Protein AF-A0A928U639-F1 (afdb_monomer_lite)

pLDDT: mean 80.39, std 16.89, range [44.31, 97.56]

Secondary structure (DSSP, 8-state):
-EEEEEETTTEEEEEEE-SSSS--EEEE--HHHHHHHHHHHHT--EEEETTEEEEES-HHHHHHHHHHHHTS-HHHHHHHHHHHS-TT----TTS----------

Foldseek 3Di:
DKDWDQDLQQGTWIWDWDPDWLTEIETETELQRNLVSVCVVVVWDFDDDDSDTPDTNDPPVSVVSSVVVVVDPCVVVVVVVVPVRDVPPPDDPVRYDHDYDYDYD

Structure (mmCIF, N/CA/C/O backbone):
data_AF-A0A928U639-F1
#
_entry.id   AF-A0A928U639-F1
#
loop_
_atom_site.group_PDB
_atom_site.id
_atom_site.type_symbol
_atom_site.label_atom_id
_atom_site.label_alt_id
_atom_site.label_comp_id
_atom_site.label_asym_id
_atom_site.label_entity_id
_atom_site.label_seq_id
_atom_site.pdbx_PDB_ins_code
_atom_site.Cartn_x
_atom_site.Cartn_y
_atom_site.Cartn_z
_atom_site.occupancy
_atom_site.B_iso_or_equiv
_atom_site.auth_seq_id
_atom_site.auth_comp_id
_atom_site.auth_asym_id
_atom_site.auth_atom_id
_atom_site.pdbx_PDB_model_num
ATOM 1 N N . MET A 1 1 ? 2.318 -3.869 -21.210 1.00 82.44 1 MET A N 1
ATOM 2 C CA . MET A 1 1 ? 1.845 -5.079 -20.507 1.00 82.44 1 MET A CA 1
ATOM 3 C C . MET A 1 1 ? 1.467 -4.721 -19.078 1.00 82.44 1 MET A C 1
ATOM 5 O O . MET A 1 1 ? 2.163 -3.899 -18.493 1.00 82.44 1 MET A O 1
ATOM 9 N N . TYR A 1 2 ? 0.393 -5.307 -18.541 1.00 85.00 2 TYR A N 1
ATOM 10 C CA . TYR A 1 2 ? -0.013 -5.167 -17.138 1.00 85.00 2 TYR A CA 1
ATOM 11 C C . TYR A 1 2 ? 0.170 -6.500 -16.414 1.00 85.00 2 TYR A C 1
ATOM 13 O O . TYR A 1 2 ? -0.214 -7.541 -16.943 1.00 85.00 2 TYR A O 1
ATOM 21 N N . HIS A 1 3 ? 0.737 -6.462 -15.215 1.00 84.19 3 HIS A N 1
ATOM 22 C CA . HIS A 1 3 ? 0.853 -7.613 -14.331 1.00 84.19 3 HIS A CA 1
ATOM 23 C C . HIS A 1 3 ? 0.264 -7.260 -12.968 1.00 84.19 3 HIS A C 1
ATOM 25 O O . HIS A 1 3 ? 0.723 -6.321 -12.324 1.00 84.19 3 HIS A O 1
ATOM 31 N N . TYR A 1 4 ? -0.774 -7.978 -12.551 1.00 87.62 4 TYR A N 1
ATOM 32 C CA . TYR A 1 4 ? -1.458 -7.749 -11.280 1.00 87.62 4 TYR A CA 1
ATOM 33 C C . TYR A 1 4 ? -0.894 -8.664 -10.201 1.00 87.62 4 TYR A C 1
ATOM 35 O O . TYR A 1 4 ? -0.568 -9.818 -10.474 1.00 87.62 4 TYR A O 1
ATOM 43 N N . PHE A 1 5 ? -0.823 -8.159 -8.974 1.00 85.75 5 PHE A N 1
ATOM 44 C CA . PHE A 1 5 ? -0.366 -8.917 -7.816 1.00 85.75 5 PHE A CA 1
ATOM 45 C C . PHE A 1 5 ? -1.189 -8.561 -6.572 1.00 85.75 5 PHE A C 1
ATOM 47 O O . PHE A 1 5 ? -1.842 -7.518 -6.509 1.00 85.75 5 PHE A O 1
ATOM 54 N N . ASN A 1 6 ? -1.151 -9.439 -5.569 1.00 89.25 6 ASN A N 1
ATOM 55 C CA . ASN A 1 6 ? -1.715 -9.186 -4.246 1.00 89.25 6 ASN A CA 1
ATOM 56 C C . ASN A 1 6 ? -0.627 -9.423 -3.201 1.00 89.25 6 ASN A C 1
ATOM 58 O O . ASN A 1 6 ? -0.300 -10.564 -2.882 1.00 89.25 6 ASN A O 1
ATOM 62 N N . ASP A 1 7 ? -0.039 -8.334 -2.723 1.00 87.00 7 ASP A N 1
ATOM 63 C CA . ASP A 1 7 ? 1.080 -8.365 -1.795 1.00 87.00 7 ASP A CA 1
ATOM 64 C C . ASP A 1 7 ? 0.585 -8.493 -0.337 1.00 87.00 7 ASP A C 1
ATOM 66 O O . ASP A 1 7 ? -0.412 -7.863 0.040 1.00 87.00 7 ASP A O 1
ATOM 70 N N . PRO A 1 8 ? 1.251 -9.288 0.522 1.00 88.19 8 PRO A N 1
ATOM 71 C CA . PRO A 1 8 ? 0.847 -9.445 1.922 1.00 88.19 8 PRO A CA 1
ATOM 72 C C . PRO A 1 8 ? 0.971 -8.154 2.752 1.00 88.19 8 PRO A C 1
ATOM 74 O O . PRO A 1 8 ? 0.339 -8.034 3.803 1.00 88.19 8 PRO A O 1
ATOM 77 N N . VAL A 1 9 ? 1.777 -7.185 2.312 1.00 89.50 9 VAL A N 1
ATOM 78 C CA . VAL A 1 9 ? 1.967 -5.886 2.966 1.00 89.50 9 VAL A CA 1
ATOM 79 C C . VAL A 1 9 ? 1.106 -4.809 2.318 1.00 89.50 9 VAL A C 1
ATOM 81 O O . VAL A 1 9 ? 0.391 -4.124 3.045 1.00 89.50 9 VAL A O 1
ATOM 84 N N . PHE A 1 10 ? 1.154 -4.660 0.993 1.00 87.06 10 PHE A N 1
ATOM 85 C CA . PHE A 1 10 ? 0.495 -3.552 0.278 1.00 87.06 10 PHE A CA 1
ATOM 86 C C . PHE A 1 10 ? -0.916 -3.878 -0.219 1.00 87.06 10 PHE A C 1
ATOM 88 O O . PHE A 1 10 ? -1.676 -2.977 -0.565 1.00 87.06 10 PHE A O 1
ATOM 95 N N . GLY A 1 11 ? -1.283 -5.159 -0.255 1.00 89.81 11 GLY A N 1
ATOM 96 C CA . GLY A 1 11 ? -2.527 -5.613 -0.860 1.00 89.81 11 GLY A CA 1
ATOM 97 C C . GLY A 1 11 ? -2.476 -5.585 -2.388 1.00 89.81 11 GLY A C 1
ATOM 98 O O . GLY A 1 11 ? -1.432 -5.816 -3.001 1.00 89.81 11 GLY A O 1
ATOM 99 N N . PHE A 1 12 ? -3.632 -5.361 -3.010 1.00 89.56 12 PHE A N 1
ATOM 100 C CA . PHE A 1 12 ? -3.773 -5.433 -4.460 1.00 89.56 12 PHE A CA 1
ATOM 101 C C . PHE A 1 12 ? -3.080 -4.260 -5.168 1.00 89.56 12 PHE A C 1
ATOM 103 O O . PHE A 1 12 ? -3.297 -3.094 -4.832 1.00 89.56 12 PHE A O 1
ATOM 110 N N . GLY A 1 13 ? -2.283 -4.580 -6.186 1.00 88.56 13 GLY A N 1
ATOM 111 C CA . GLY A 1 13 ? -1.540 -3.622 -6.997 1.00 88.56 13 GLY A CA 1
ATOM 112 C C . GLY A 1 13 ? -1.242 -4.170 -8.389 1.00 88.56 13 GLY A C 1
ATOM 113 O O . GLY A 1 13 ? -1.616 -5.294 -8.738 1.00 88.56 13 GLY A O 1
ATOM 114 N N . HIS A 1 14 ? -0.583 -3.361 -9.217 1.00 85.75 14 HIS A N 1
ATOM 115 C CA . HIS A 1 14 ? -0.144 -3.813 -10.532 1.00 85.75 14 HIS A CA 1
ATOM 116 C C . HIS A 1 14 ? 1.145 -3.145 -10.989 1.00 85.75 14 HIS A C 1
ATOM 118 O O . HIS A 1 14 ? 1.475 -2.029 -10.599 1.00 85.75 14 HIS A O 1
ATOM 124 N N . VAL A 1 15 ? 1.856 -3.831 -11.872 1.00 85.19 15 VAL A N 1
ATOM 125 C CA . VAL A 1 15 ? 2.995 -3.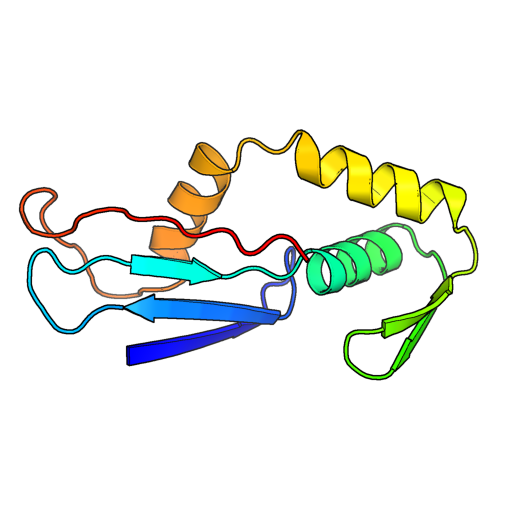305 -12.610 1.00 85.19 15 VAL A CA 1
ATOM 126 C C . VAL A 1 15 ? 2.587 -3.102 -14.060 1.00 85.19 15 VAL A C 1
ATOM 128 O O . VAL A 1 15 ? 2.003 -3.988 -14.686 1.00 85.19 15 VAL A O 1
ATOM 131 N N . ARG A 1 16 ? 2.917 -1.941 -14.619 1.00 84.19 16 ARG A N 1
ATOM 132 C CA . ARG A 1 16 ? 2.800 -1.652 -16.046 1.00 84.19 16 ARG A CA 1
ATOM 133 C C . ARG A 1 16 ? 4.192 -1.556 -16.655 1.00 84.19 16 ARG A C 1
ATOM 135 O O . ARG A 1 16 ? 4.982 -0.697 -16.284 1.00 84.19 16 ARG A O 1
ATOM 142 N N . ILE A 1 17 ? 4.456 -2.400 -17.643 1.00 82.56 17 ILE A N 1
ATOM 143 C CA . ILE A 1 17 ? 5.685 -2.375 -18.440 1.00 82.56 17 ILE A CA 1
ATOM 144 C C . ILE A 1 17 ? 5.344 -1.767 -19.797 1.00 82.56 17 ILE A C 1
ATOM 146 O O . ILE A 1 17 ? 4.399 -2.223 -20.459 1.00 82.56 17 ILE A O 1
ATOM 150 N N . GLN A 1 18 ? 6.069 -0.735 -20.217 1.00 81.12 18 GLN A N 1
ATOM 151 C CA . GLN A 1 18 ? 5.904 -0.199 -21.569 1.00 81.12 18 GLN A CA 1
ATOM 152 C C . GLN A 1 18 ? 6.518 -1.138 -22.615 1.00 81.12 18 GLN A C 1
ATOM 154 O O . GLN A 1 18 ? 7.398 -1.932 -22.305 1.00 81.12 18 GLN A O 1
ATOM 159 N N . SER A 1 19 ? 6.052 -1.059 -23.860 1.00 81.12 19 SER A N 1
ATOM 160 C CA . SER A 1 19 ? 6.479 -1.962 -24.938 1.00 81.12 19 SER A CA 1
ATOM 161 C C . SER A 1 19 ? 7.605 -1.404 -25.815 1.00 81.12 19 SER A C 1
ATOM 163 O O . SER A 1 19 ? 7.952 -2.034 -26.808 1.00 81.12 19 SER A O 1
ATOM 165 N N . TRP A 1 20 ? 8.167 -0.239 -25.478 1.00 80.12 20 TRP A N 1
ATOM 166 C CA . TRP A 1 20 ? 9.257 0.399 -26.223 1.00 80.12 20 TRP A CA 1
ATOM 167 C C . TRP A 1 20 ? 10.454 0.726 -25.323 1.00 80.12 20 TRP A C 1
ATOM 169 O O . TRP A 1 20 ? 10.301 1.032 -24.135 1.00 80.12 20 TRP A O 1
ATOM 179 N N . ALA A 1 21 ? 11.654 0.668 -25.900 1.00 77.06 21 ALA A N 1
ATOM 180 C CA . ALA A 1 21 ? 12.889 1.004 -25.203 1.00 77.06 21 ALA A CA 1
ATOM 181 C C . ALA A 1 21 ? 12.995 2.523 -24.935 1.00 77.06 21 ALA A C 1
ATOM 183 O O . ALA A 1 21 ? 12.550 3.312 -25.774 1.00 77.06 21 ALA A O 1
ATOM 184 N N . PRO A 1 22 ? 13.587 2.945 -23.798 1.00 70.75 22 PRO A N 1
ATOM 185 C CA . PRO A 1 22 ? 14.080 2.112 -22.689 1.00 70.75 22 PRO A CA 1
ATOM 186 C C . PRO A 1 22 ? 12.916 1.617 -21.818 1.00 70.75 22 PRO A C 1
ATOM 188 O O . PRO A 1 22 ? 12.174 2.446 -21.325 1.00 70.75 22 PRO A O 1
ATOM 191 N N . PHE A 1 23 ? 12.724 0.307 -21.621 1.00 73.69 23 PHE A N 1
ATOM 192 C CA . PHE A 1 23 ? 11.476 -0.290 -21.101 1.00 73.69 23 PHE A CA 1
ATOM 193 C C . PHE A 1 23 ? 11.107 0.142 -19.666 1.00 73.69 23 PHE A C 1
ATOM 195 O O . PHE A 1 23 ? 11.399 -0.558 -18.702 1.00 73.69 23 PHE A O 1
ATOM 202 N N . ASN A 1 24 ? 10.420 1.277 -19.518 1.00 76.56 24 ASN A N 1
ATOM 203 C CA . ASN A 1 24 ? 9.950 1.769 -18.230 1.00 76.56 24 ASN A CA 1
ATOM 204 C C . ASN A 1 24 ? 8.977 0.810 -17.538 1.00 76.56 24 ASN A C 1
ATOM 206 O O . ASN A 1 24 ? 8.019 0.305 -18.139 1.00 76.56 24 ASN A O 1
ATOM 210 N N . ILE A 1 25 ? 9.220 0.635 -16.241 1.00 78.50 25 ILE A N 1
ATOM 211 C CA . ILE A 1 25 ? 8.402 -0.150 -15.323 1.00 78.50 25 ILE A CA 1
ATOM 212 C C . ILE A 1 25 ? 7.728 0.812 -14.351 1.00 78.50 25 ILE A C 1
ATOM 214 O O . ILE A 1 25 ? 8.398 1.437 -13.532 1.00 78.50 25 ILE A O 1
ATOM 218 N N . PHE A 1 26 ? 6.403 0.877 -14.411 1.00 81.00 26 PHE A N 1
ATOM 219 C CA . PHE A 1 26 ? 5.577 1.648 -13.494 1.00 81.00 26 PHE A CA 1
ATOM 220 C C . PHE A 1 26 ? 4.950 0.699 -12.476 1.00 81.00 26 PHE A C 1
ATOM 222 O O . PHE A 1 26 ? 4.231 -0.223 -12.855 1.00 81.00 26 PHE A O 1
ATOM 229 N N . ILE A 1 27 ? 5.217 0.915 -11.190 1.00 83.19 27 ILE A N 1
ATOM 230 C CA . ILE A 1 27 ? 4.605 0.150 -10.099 1.00 83.19 27 ILE A CA 1
ATOM 231 C C . ILE A 1 27 ? 3.468 0.985 -9.523 1.00 83.19 27 ILE A C 1
ATOM 233 O O . ILE A 1 27 ? 3.706 2.067 -8.997 1.00 83.19 27 ILE A O 1
ATOM 237 N N . CYS A 1 28 ? 2.248 0.469 -9.601 1.00 84.25 28 CYS A N 1
ATOM 238 C CA . CYS A 1 28 ? 1.049 1.130 -9.118 1.00 84.25 28 CYS A CA 1
ATOM 239 C C . CYS A 1 28 ? 0.526 0.407 -7.873 1.00 84.25 28 CYS A C 1
ATOM 241 O O . CYS A 1 28 ? 0.034 -0.724 -7.944 1.00 84.25 28 CYS A O 1
ATOM 243 N N . LEU A 1 29 ? 0.632 1.087 -6.733 1.00 86.81 29 LEU A N 1
ATOM 244 C CA . LEU A 1 29 ? 0.083 0.671 -5.443 1.00 86.81 29 LEU A CA 1
ATOM 245 C C . LEU A 1 29 ? -1.161 1.498 -5.121 1.00 86.81 29 LEU A C 1
ATOM 247 O O . LEU A 1 29 ? -1.304 2.608 -5.624 1.00 86.81 29 LEU A O 1
ATOM 251 N N . ASN A 1 30 ? -2.041 0.970 -4.274 1.00 88.06 30 ASN A N 1
ATOM 252 C CA . ASN A 1 30 ? -3.228 1.675 -3.802 1.00 88.06 30 ASN A CA 1
ATOM 253 C C . ASN A 1 30 ? -3.158 1.828 -2.275 1.00 88.06 30 ASN A C 1
ATOM 255 O O . ASN A 1 30 ? -3.186 0.834 -1.545 1.00 88.06 30 ASN A O 1
ATOM 259 N N . GLY A 1 31 ? -3.106 3.077 -1.802 1.00 90.19 31 GLY A N 1
ATOM 260 C CA . GLY A 1 31 ? -2.992 3.413 -0.378 1.00 90.19 31 GLY A CA 1
ATOM 261 C C . GLY A 1 31 ? -4.120 2.844 0.485 1.00 90.19 31 GLY A C 1
ATOM 262 O O . GLY A 1 31 ? -3.896 2.507 1.644 1.00 90.19 31 GLY A O 1
ATOM 263 N N . ARG A 1 32 ? -5.314 2.623 -0.083 1.00 92.25 32 ARG A N 1
ATOM 264 C CA . ARG A 1 32 ? -6.460 2.032 0.627 1.00 92.25 32 ARG A CA 1
ATOM 265 C C . ARG A 1 32 ? -6.350 0.527 0.797 1.00 92.25 32 ARG A C 1
ATOM 267 O O . ARG A 1 32 ? -6.760 0.015 1.831 1.00 92.25 32 ARG A O 1
ATOM 274 N N . HIS A 1 33 ? -5.785 -0.186 -0.176 1.00 93.69 33 HIS A N 1
ATOM 275 C CA . HIS A 1 33 ? -5.450 -1.602 0.012 1.00 93.69 33 HIS A CA 1
ATOM 276 C C . HIS A 1 33 ? -4.299 -1.770 1.002 1.00 93.69 33 HIS A C 1
ATOM 278 O O . HIS A 1 33 ? -4.305 -2.709 1.795 1.00 93.69 33 HIS A O 1
ATOM 284 N N . TRP A 1 34 ? -3.359 -0.825 1.024 1.00 93.56 34 TRP A N 1
ATOM 285 C CA . TRP A 1 34 ? -2.326 -0.829 2.047 1.00 93.56 34 TRP A CA 1
ATOM 286 C C . TRP A 1 34 ? -2.902 -0.533 3.439 1.00 93.56 34 TRP A C 1
ATOM 288 O O . TRP A 1 34 ? -2.624 -1.272 4.383 1.00 93.56 34 TRP A O 1
ATOM 298 N N . LEU A 1 35 ? -3.785 0.464 3.553 1.00 95.19 35 LEU A N 1
ATOM 299 C CA . LEU A 1 35 ? -4.506 0.779 4.787 1.00 95.19 35 LEU A CA 1
ATOM 300 C C . LEU A 1 35 ? -5.301 -0.431 5.284 1.00 95.19 35 LEU A C 1
ATOM 302 O O . LEU A 1 35 ? -5.234 -0.762 6.459 1.00 95.19 35 LEU A O 1
ATOM 306 N N . GLU A 1 36 ? -5.986 -1.144 4.392 1.00 95.38 36 GLU A N 1
ATOM 307 C CA . GLU A 1 36 ? -6.720 -2.371 4.713 1.00 95.38 36 GLU A CA 1
ATOM 308 C C . GLU A 1 36 ? -5.827 -3.415 5.405 1.00 95.38 36 GLU A C 1
ATOM 310 O O . GLU A 1 36 ? -6.203 -3.979 6.433 1.00 95.38 36 GLU A O 1
ATOM 315 N N . ARG A 1 37 ? -4.605 -3.626 4.893 1.00 95.25 37 ARG A N 1
ATOM 316 C CA . ARG A 1 37 ? -3.612 -4.511 5.524 1.00 95.25 37 ARG A CA 1
ATOM 317 C C . ARG A 1 37 ? -3.120 -3.974 6.864 1.00 95.25 37 ARG A C 1
ATOM 319 O O . ARG A 1 37 ? -2.864 -4.763 7.770 1.00 95.25 37 ARG A O 1
ATOM 326 N N . GLN A 1 38 ? -2.965 -2.660 7.004 1.00 95.88 38 GLN A N 1
ATOM 327 C CA . GLN A 1 38 ? -2.548 -2.036 8.262 1.00 95.88 38 GLN A CA 1
ATOM 328 C C . GLN A 1 38 ? -3.634 -2.163 9.343 1.00 95.88 38 GLN A C 1
ATOM 330 O O . GLN A 1 38 ? -3.312 -2.553 10.463 1.00 95.88 38 GLN A O 1
ATOM 335 N N . LEU A 1 39 ? -4.905 -1.935 8.998 1.00 96.31 39 LEU A N 1
ATOM 336 C CA . LEU A 1 39 ? -6.049 -2.115 9.898 1.00 96.31 39 LEU A CA 1
ATOM 337 C C . LEU A 1 39 ? -6.171 -3.574 10.354 1.00 96.31 39 LEU A C 1
ATOM 339 O O . LEU A 1 39 ? -6.258 -3.830 11.551 1.00 96.31 39 LEU A O 1
ATOM 343 N N . GLN A 1 40 ? -6.056 -4.533 9.423 1.00 95.62 40 GLN A N 1
ATOM 344 C CA . GLN A 1 40 ? -6.027 -5.967 9.748 1.00 95.62 40 GLN A CA 1
ATOM 345 C C . GLN A 1 40 ? -4.901 -6.313 10.736 1.00 95.62 40 GLN A C 1
ATOM 347 O O . GLN A 1 40 ? -5.119 -7.067 11.679 1.00 95.62 40 GLN A O 1
ATOM 352 N N . LYS A 1 41 ? -3.698 -5.754 10.546 1.00 95.75 41 LYS A N 1
ATOM 353 C CA . LYS A 1 41 ? -2.550 -5.986 11.442 1.00 95.75 41 LYS A CA 1
ATOM 354 C C . LYS A 1 41 ? -2.736 -5.380 12.832 1.00 95.75 41 LYS A C 1
ATOM 356 O O . LYS A 1 41 ? -2.190 -5.921 13.787 1.00 95.75 41 LYS A O 1
ATOM 361 N N . GLN A 1 42 ? -3.457 -4.266 12.938 1.00 95.94 42 GLN A N 1
ATOM 362 C CA . GLN A 1 42 ? -3.766 -3.625 14.218 1.00 95.94 42 GLN A CA 1
ATOM 363 C C . GLN A 1 42 ? -5.035 -4.180 14.879 1.00 95.94 42 GLN A C 1
ATOM 365 O O . GLN A 1 42 ? -5.317 -3.821 16.016 1.00 95.94 42 GLN A O 1
ATOM 370 N N . GLY A 1 43 ? -5.774 -5.062 14.197 1.00 96.88 43 GLY A N 1
ATOM 371 C CA . GLY A 1 43 ? -7.030 -5.615 14.702 1.00 96.88 43 GLY A CA 1
ATOM 372 C C . GLY A 1 43 ? -8.157 -4.585 14.782 1.00 96.88 43 GLY A C 1
ATOM 373 O O . GLY A 1 43 ? -9.016 -4.719 15.642 1.00 96.88 43 GLY A O 1
ATOM 374 N N . ILE A 1 44 ? -8.132 -3.556 13.928 1.00 97.06 44 ILE A N 1
ATOM 375 C CA . ILE A 1 44 ? -9.170 -2.518 13.872 1.00 97.06 44 ILE A CA 1
ATOM 376 C C . ILE A 1 44 ? -10.254 -2.970 12.896 1.00 97.06 44 ILE A C 1
ATOM 378 O O . ILE A 1 44 ? -9.960 -3.207 11.717 1.00 97.06 44 ILE A O 1
ATOM 382 N N . ASP A 1 45 ? -11.502 -3.041 13.357 1.00 97.56 45 ASP A N 1
ATOM 383 C CA . ASP A 1 45 ? -12.612 -3.459 12.510 1.00 97.56 45 ASP A CA 1
ATOM 384 C C . ASP A 1 45 ? -12.975 -2.393 11.470 1.00 97.56 45 ASP A C 1
ATOM 386 O O . ASP A 1 45 ? -12.963 -1.182 11.709 1.00 97.56 45 ASP A O 1
ATOM 390 N N . TYR A 1 46 ? -13.372 -2.847 10.284 1.00 97.00 46 TYR A N 1
ATOM 391 C CA . TYR A 1 46 ? -13.846 -1.975 9.215 1.00 97.00 46 TYR A CA 1
ATOM 392 C C . TYR A 1 46 ? -14.868 -2.682 8.325 1.00 97.00 46 TYR A C 1
ATOM 394 O O . TYR A 1 46 ? -14.994 -3.904 8.309 1.00 97.00 46 TYR A O 1
ATOM 402 N N . VAL A 1 47 ? -15.605 -1.884 7.557 1.00 96.44 47 VAL A N 1
ATOM 403 C CA . VAL A 1 47 ? -16.478 -2.340 6.477 1.00 96.44 47 VAL A CA 1
ATOM 404 C C . VAL A 1 47 ? -16.046 -1.623 5.212 1.00 96.44 47 VAL A C 1
ATOM 406 O O . VAL A 1 47 ? -15.959 -0.392 5.181 1.00 96.44 47 VAL A O 1
ATOM 409 N N . LYS A 1 48 ? -15.778 -2.401 4.168 1.00 94.06 48 LYS A N 1
ATOM 410 C CA . LYS A 1 48 ? -15.317 -1.906 2.876 1.00 94.06 48 LYS A CA 1
ATOM 411 C C . LYS A 1 48 ? -16.276 -2.353 1.780 1.00 94.06 48 LYS A C 1
ATOM 413 O O . LYS A 1 48 ? -16.691 -3.508 1.767 1.00 94.06 48 LYS A O 1
ATOM 418 N N . ASP A 1 49 ? -16.577 -1.447 0.862 1.00 93.44 49 ASP A N 1
ATOM 419 C CA . ASP A 1 49 ? -17.276 -1.736 -0.388 1.00 93.44 49 ASP A CA 1
ATOM 420 C C . ASP A 1 49 ? -16.378 -1.320 -1.559 1.00 93.44 49 ASP A C 1
ATOM 422 O O . ASP A 1 49 ? -16.060 -0.141 -1.753 1.00 93.44 49 ASP A O 1
ATOM 426 N N . GLY A 1 50 ? -15.857 -2.311 -2.282 1.00 89.31 50 GLY A N 1
ATOM 427 C CA . GLY A 1 50 ? -14.833 -2.116 -3.306 1.00 89.31 50 GLY A CA 1
ATOM 428 C C . GLY A 1 50 ? -13.593 -1.384 -2.774 1.00 89.31 50 GLY A C 1
ATOM 429 O O . GLY A 1 50 ? -12.803 -1.939 -2.010 1.00 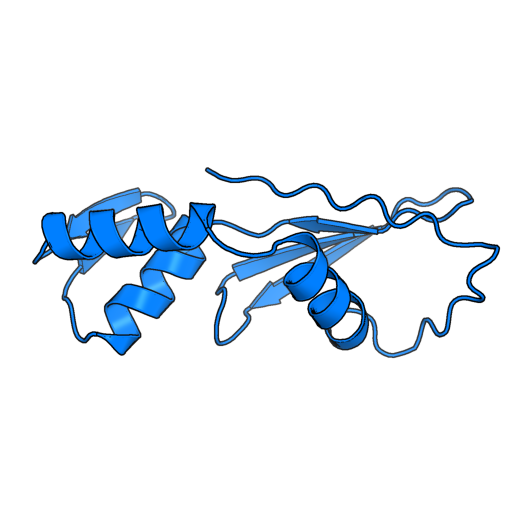89.31 50 GLY A O 1
ATOM 430 N N . ASN A 1 51 ? -13.401 -0.131 -3.205 1.00 87.19 51 ASN A N 1
ATOM 431 C CA . ASN A 1 51 ? -12.283 0.734 -2.800 1.00 87.19 51 ASN A CA 1
ATOM 432 C C . ASN A 1 51 ? -12.681 1.805 -1.760 1.00 87.19 51 ASN A C 1
ATOM 434 O O . ASN A 1 51 ? -11.906 2.727 -1.495 1.00 87.19 51 ASN A O 1
ATOM 438 N N . CYS A 1 52 ? -13.894 1.734 -1.210 1.00 91.38 52 CYS A N 1
ATOM 439 C CA . CYS A 1 52 ? -14.416 2.692 -0.241 1.00 91.38 52 CYS A CA 1
ATOM 440 C C . CYS A 1 52 ? -14.520 2.053 1.146 1.00 91.38 52 CYS A C 1
ATOM 442 O O . CYS A 1 52 ? -15.082 0.968 1.286 1.00 91.38 52 CYS A O 1
ATOM 444 N N . PHE A 1 53 ? -14.006 2.728 2.175 1.00 94.12 53 PHE A N 1
ATOM 445 C CA . PHE A 1 53 ? -14.264 2.354 3.563 1.00 94.12 53 PHE A CA 1
ATOM 446 C C . PHE A 1 53 ? -15.564 3.015 4.017 1.00 94.12 53 PHE A C 1
ATOM 448 O O . PHE A 1 53 ? -15.622 4.228 4.191 1.00 94.12 53 PHE A O 1
ATOM 455 N N . VAL A 1 54 ? -16.608 2.206 4.185 1.00 96.12 54 VAL A N 1
ATOM 456 C CA . VAL A 1 54 ? -17.942 2.659 4.605 1.00 96.12 54 VAL A CA 1
ATOM 457 C C . VAL A 1 54 ? -17.987 2.868 6.117 1.00 96.12 54 VAL A C 1
ATOM 459 O O . VAL A 1 54 ? -18.657 3.771 6.610 1.00 96.12 54 VAL A O 1
ATOM 462 N N . ARG A 1 55 ? -17.251 2.039 6.863 1.00 96.94 55 ARG A N 1
ATOM 463 C CA . ARG A 1 55 ? -17.093 2.153 8.313 1.00 96.94 55 ARG A CA 1
ATOM 464 C C . ARG A 1 55 ? -15.671 1.781 8.688 1.00 96.94 55 ARG A C 1
ATOM 466 O O . ARG A 1 55 ? -15.141 0.802 8.173 1.00 96.94 55 ARG A O 1
ATOM 473 N N . ILE A 1 56 ? -15.093 2.519 9.618 1.00 96.75 56 ILE A N 1
ATOM 474 C CA . ILE A 1 56 ? -13.862 2.151 10.313 1.00 96.75 56 ILE A CA 1
ATOM 475 C C . ILE A 1 56 ? -14.151 2.349 11.797 1.00 96.75 56 ILE A C 1
ATOM 477 O O . ILE A 1 56 ? -14.738 3.364 12.164 1.00 96.75 56 ILE A O 1
ATOM 481 N N . GLU A 1 57 ? -13.811 1.362 12.619 1.00 97.44 57 GLU A N 1
ATOM 482 C CA . GLU A 1 57 ? -14.015 1.402 14.068 1.00 97.44 57 GLU A CA 1
ATOM 483 C C . GLU A 1 57 ? -13.260 2.571 14.710 1.00 97.44 57 GLU A C 1
ATOM 485 O O . GLU A 1 57 ? -13.868 3.376 15.412 1.00 97.44 57 GLU A O 1
ATOM 490 N N . ASP A 1 58 ? -11.970 2.711 14.395 1.00 97.00 58 ASP A N 1
ATOM 491 C CA . ASP A 1 58 ? -11.133 3.826 14.836 1.00 97.00 58 ASP A CA 1
ATOM 492 C C . ASP A 1 58 ? -10.620 4.641 13.639 1.00 97.00 58 ASP A C 1
ATOM 494 O O . ASP A 1 58 ? -9.619 4.322 12.987 1.00 97.00 58 ASP A O 1
ATOM 498 N N . ILE A 1 59 ? -11.331 5.731 13.346 1.00 96.19 59 ILE A N 1
ATOM 499 C CA . ILE A 1 59 ? -10.982 6.657 12.263 1.00 96.19 59 ILE A CA 1
ATOM 500 C C . ILE A 1 59 ? -9.672 7.399 12.570 1.00 96.19 59 ILE A C 1
ATOM 502 O O . ILE A 1 59 ? -8.904 7.687 11.651 1.00 96.19 59 ILE A O 1
ATOM 506 N N . ALA A 1 60 ? -9.387 7.703 13.840 1.00 96.88 60 ALA A N 1
ATOM 507 C CA . ALA A 1 60 ? -8.183 8.438 14.213 1.00 96.88 60 ALA A CA 1
ATOM 508 C C . ALA A 1 60 ? -6.933 7.578 13.990 1.00 96.88 60 ALA A C 1
ATOM 510 O O . ALA A 1 60 ? -5.972 8.041 13.371 1.00 96.88 60 ALA A O 1
ATOM 511 N N . ALA A 1 61 ? -6.971 6.308 14.401 1.00 96.38 61 ALA A N 1
ATOM 512 C CA . ALA A 1 61 ? -5.907 5.349 14.117 1.00 96.38 61 ALA A CA 1
ATOM 513 C C . ALA A 1 61 ? -5.714 5.139 12.606 1.00 96.38 61 ALA A C 1
ATOM 515 O O . ALA A 1 61 ? -4.583 5.181 12.115 1.00 96.38 61 ALA A O 1
ATOM 516 N N . ALA A 1 62 ? -6.802 5.003 11.839 1.00 95.88 62 ALA A N 1
ATOM 517 C CA . ALA A 1 62 ? -6.726 4.893 10.381 1.00 95.88 62 ALA A CA 1
ATOM 518 C C . ALA A 1 62 ? -6.090 6.128 9.722 1.00 95.88 62 ALA A C 1
ATOM 520 O O . ALA A 1 62 ? -5.289 6.002 8.794 1.00 95.88 62 ALA A O 1
ATOM 521 N N . GLN A 1 63 ? -6.393 7.324 10.227 1.00 95.56 63 GLN A N 1
ATOM 522 C CA . GLN A 1 63 ? -5.795 8.559 9.735 1.00 95.56 63 GLN A CA 1
ATOM 523 C C . GLN A 1 63 ? -4.298 8.634 10.059 1.00 95.56 63 GLN A C 1
ATOM 525 O O . GLN A 1 63 ? -3.512 9.078 9.222 1.00 95.56 63 GLN A O 1
ATOM 530 N N . VAL A 1 64 ? -3.872 8.189 11.245 1.00 96.62 64 VAL A N 1
ATOM 531 C CA . VAL A 1 64 ? -2.444 8.077 11.586 1.00 96.62 64 VAL A CA 1
ATOM 532 C C . VAL A 1 64 ? -1.741 7.122 10.621 1.00 96.62 64 VAL A C 1
ATOM 534 O O . VAL A 1 64 ? -0.710 7.484 10.059 1.00 96.62 64 VAL A O 1
ATOM 537 N N . LEU A 1 65 ? -2.327 5.952 10.358 1.00 95.31 65 LEU A N 1
ATOM 538 C CA . LEU A 1 65 ? -1.792 4.981 9.402 1.00 95.31 65 LEU A CA 1
ATOM 539 C C . LEU A 1 65 ? -1.608 5.580 8.003 1.00 95.31 65 LEU A C 1
ATOM 541 O O . LEU A 1 65 ? -0.542 5.411 7.414 1.00 95.31 65 LEU A O 1
ATOM 545 N N . LEU A 1 66 ? -2.599 6.323 7.498 1.00 93.38 66 LEU A N 1
ATOM 546 C CA . LEU A 1 66 ? -2.500 7.029 6.216 1.00 93.38 66 LEU A CA 1
ATOM 547 C C . LEU A 1 66 ? -1.401 8.099 6.215 1.00 93.38 66 LEU A C 1
ATOM 549 O O . LEU A 1 66 ? -0.650 8.203 5.247 1.00 93.38 66 LEU A O 1
ATOM 553 N N . HIS A 1 67 ? -1.260 8.873 7.293 1.00 94.56 67 HIS A N 1
ATOM 554 C CA . HIS A 1 67 ? -0.181 9.856 7.396 1.00 94.56 67 HIS A CA 1
ATOM 555 C C . HIS A 1 67 ? 1.208 9.207 7.385 1.00 94.56 67 HIS A C 1
ATOM 557 O O . HIS A 1 67 ? 2.131 9.762 6.790 1.00 94.56 67 HIS A O 1
ATOM 563 N N . GLU A 1 68 ? 1.372 8.031 7.993 1.00 92.00 68 GLU A N 1
ATOM 564 C CA . GLU A 1 68 ? 2.639 7.294 7.942 1.00 92.00 68 GLU A CA 1
ATOM 565 C C . GLU A 1 68 ? 2.987 6.830 6.517 1.00 92.00 68 GLU A C 1
ATOM 567 O O . GLU A 1 68 ? 4.162 6.821 6.143 1.00 92.00 68 GLU A O 1
ATOM 572 N N . GLN A 1 69 ? 1.992 6.549 5.665 1.00 90.81 69 GLN A N 1
ATOM 573 C CA . GLN A 1 69 ? 2.247 6.239 4.251 1.00 90.81 69 GLN A CA 1
ATOM 574 C C . GLN A 1 69 ? 2.947 7.407 3.535 1.00 90.81 69 GLN A C 1
ATOM 576 O O . GLN A 1 69 ? 3.847 7.188 2.728 1.00 90.81 69 GLN A O 1
ATOM 581 N N . LEU A 1 70 ? 2.619 8.660 3.871 1.00 89.50 70 LEU A N 1
ATOM 582 C CA . LEU A 1 70 ? 3.248 9.845 3.268 1.00 89.50 70 LEU A CA 1
ATOM 583 C C . LEU A 1 70 ? 4.722 10.014 3.656 1.00 89.50 70 LEU A C 1
ATOM 585 O O . LEU A 1 70 ? 5.484 10.629 2.914 1.00 89.50 70 LEU A O 1
ATOM 589 N N . LYS A 1 71 ? 5.131 9.460 4.800 1.00 90.75 71 LYS A N 1
ATOM 590 C CA . LYS A 1 71 ? 6.516 9.506 5.296 1.00 90.75 71 LYS A CA 1
ATOM 591 C C . LYS A 1 71 ? 7.382 8.375 4.742 1.00 90.75 71 LYS A C 1
ATOM 593 O O . LYS A 1 71 ? 8.563 8.279 5.069 1.00 90.75 71 LYS A O 1
ATOM 598 N N . THR A 1 72 ? 6.795 7.498 3.936 1.00 88.44 72 THR A N 1
ATOM 599 C CA . THR A 1 72 ? 7.482 6.338 3.383 1.00 88.44 72 THR A CA 1
ATOM 60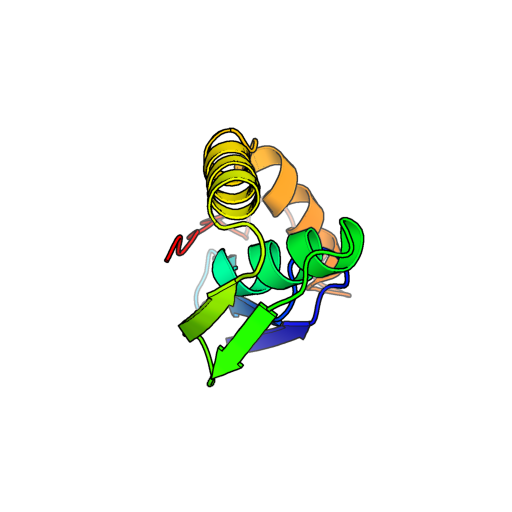0 C C . THR A 1 72 ? 8.529 6.775 2.368 1.00 88.44 72 THR A C 1
ATOM 602 O O . THR A 1 72 ? 8.252 7.563 1.465 1.00 88.44 72 THR A O 1
ATOM 605 N N . ASP A 1 73 ? 9.734 6.216 2.479 1.00 87.81 73 ASP A N 1
ATOM 606 C CA . ASP A 1 73 ? 10.742 6.321 1.426 1.00 87.81 73 ASP A CA 1
ATOM 607 C C . ASP A 1 73 ? 10.315 5.449 0.239 1.00 87.81 73 ASP A C 1
ATOM 609 O O . ASP A 1 73 ? 10.671 4.273 0.106 1.00 87.81 73 ASP A O 1
ATOM 613 N N . TRP A 1 74 ? 9.480 6.045 -0.607 1.00 82.44 74 TRP A N 1
ATOM 614 C CA . TRP A 1 74 ? 8.899 5.398 -1.771 1.00 82.44 74 TRP A CA 1
ATOM 615 C C . TRP A 1 74 ? 9.959 4.926 -2.760 1.00 82.44 74 TRP A C 1
ATOM 617 O O . TRP A 1 74 ? 9.807 3.852 -3.337 1.00 82.44 74 TRP A O 1
ATOM 627 N N . ALA A 1 75 ? 11.055 5.671 -2.923 1.00 80.25 75 ALA A N 1
ATOM 628 C CA . ALA A 1 75 ? 12.138 5.276 -3.814 1.00 80.25 75 ALA A CA 1
ATOM 629 C C . ALA A 1 75 ? 12.779 3.969 -3.336 1.00 80.25 75 ALA A C 1
ATOM 631 O O . ALA A 1 75 ? 12.904 3.016 -4.107 1.00 80.25 75 ALA A O 1
ATOM 632 N N . LYS A 1 76 ? 13.129 3.885 -2.049 1.00 82.88 76 LYS A N 1
ATOM 633 C CA . LYS A 1 76 ? 13.704 2.670 -1.462 1.00 82.88 76 LYS A CA 1
ATOM 634 C C . LYS A 1 76 ? 12.734 1.491 -1.517 1.00 82.88 76 LYS A C 1
ATOM 636 O O . LYS A 1 76 ? 13.125 0.393 -1.913 1.00 82.88 76 LYS A O 1
ATOM 641 N N . LEU A 1 77 ? 11.476 1.714 -1.148 1.00 82.56 77 LEU A N 1
ATOM 642 C CA . LEU A 1 77 ? 10.453 0.672 -1.093 1.00 82.56 77 LEU A CA 1
ATOM 643 C C . LEU A 1 77 ? 10.148 0.094 -2.482 1.00 82.56 77 LEU A C 1
ATOM 645 O O . LEU A 1 77 ? 10.142 -1.124 -2.667 1.00 82.56 77 LEU A O 1
ATOM 649 N N . LEU A 1 78 ? 9.947 0.956 -3.478 1.00 77.94 78 LEU A N 1
ATOM 650 C CA . LEU A 1 78 ? 9.566 0.543 -4.830 1.00 77.94 78 LEU A CA 1
ATOM 651 C C . LEU A 1 78 ? 10.743 -0.101 -5.576 1.00 77.94 78 LEU A C 1
ATOM 653 O O . LEU A 1 78 ? 10.541 -1.054 -6.329 1.00 77.94 78 LEU A O 1
ATOM 657 N N . ASN A 1 79 ? 11.980 0.324 -5.294 1.00 75.06 79 ASN A N 1
ATOM 658 C CA . ASN A 1 79 ? 13.176 -0.379 -5.763 1.00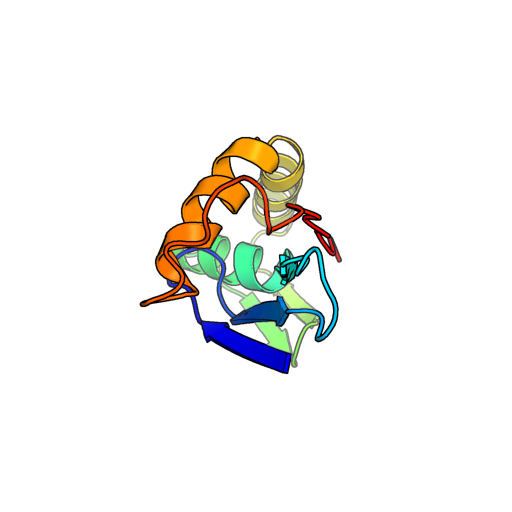 75.06 79 ASN A CA 1
ATOM 659 C C . ASN A 1 79 ? 13.281 -1.805 -5.197 1.00 75.06 79 ASN A C 1
ATOM 661 O O . ASN A 1 79 ? 13.756 -2.696 -5.898 1.00 75.06 79 ASN A O 1
ATOM 665 N N . GLY A 1 80 ? 12.806 -2.048 -3.970 1.00 74.25 80 GLY A N 1
ATOM 666 C CA . GLY A 1 80 ? 12.699 -3.399 -3.411 1.00 74.25 80 GLY A CA 1
ATOM 667 C C . GLY A 1 80 ? 11.669 -4.262 -4.148 1.00 74.25 80 GLY A C 1
ATOM 668 O O . GLY A 1 80 ? 11.950 -5.410 -4.491 1.00 74.25 80 GLY A O 1
ATOM 669 N N . LEU A 1 81 ? 10.500 -3.692 -4.463 1.00 69.75 81 LEU A N 1
ATOM 670 C CA . LEU A 1 81 ? 9.420 -4.390 -5.177 1.00 69.75 81 LEU A CA 1
ATOM 671 C C . LEU A 1 81 ? 9.751 -4.712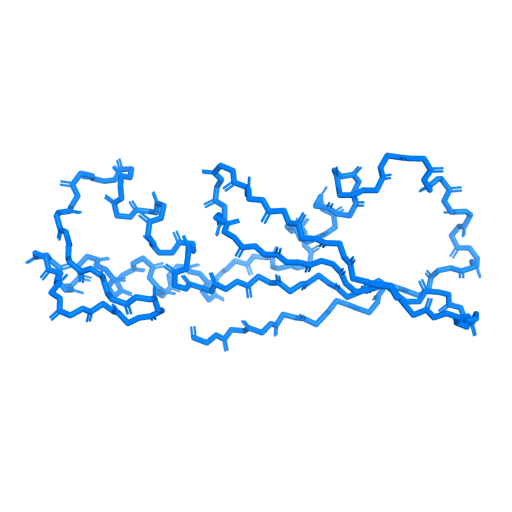 -6.641 1.00 69.75 81 LEU A C 1
ATOM 673 O O . LEU A 1 81 ? 9.255 -5.711 -7.168 1.00 69.75 81 LEU A O 1
ATOM 677 N N . ARG A 1 82 ? 10.615 -3.918 -7.291 1.00 65.75 82 ARG A N 1
ATOM 678 C CA . ARG A 1 82 ? 11.076 -4.146 -8.674 1.00 65.75 82 ARG A CA 1
ATOM 679 C C . ARG A 1 82 ? 11.585 -5.575 -8.898 1.00 65.75 82 ARG A C 1
ATOM 681 O O . ARG A 1 82 ? 11.355 -6.134 -9.966 1.00 65.75 82 ARG A O 1
ATOM 688 N N . TRP A 1 83 ? 12.252 -6.158 -7.902 1.00 57.88 83 TRP A N 1
ATOM 689 C CA . TRP A 1 83 ? 12.853 -7.490 -7.997 1.00 57.88 83 TRP A CA 1
ATOM 690 C C . TRP A 1 83 ? 11.866 -8.627 -7.729 1.00 57.88 83 TRP A C 1
ATOM 692 O O . TRP A 1 83 ? 12.017 -9.710 -8.285 1.00 57.88 83 TRP A 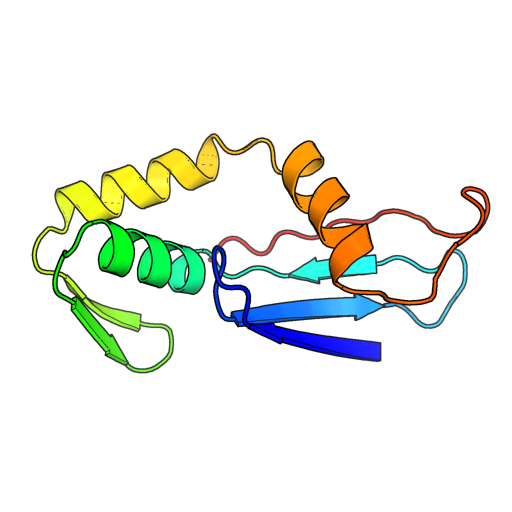O 1
ATOM 702 N N . ALA A 1 84 ? 10.841 -8.380 -6.912 1.00 61.09 84 ALA A N 1
ATOM 703 C CA . ALA A 1 84 ? 9.843 -9.386 -6.560 1.00 61.09 84 ALA A CA 1
ATOM 704 C C . ALA A 1 84 ? 8.782 -9.577 -7.658 1.00 61.09 84 ALA A C 1
ATOM 706 O O . ALA A 1 84 ? 8.305 -10.688 -7.868 1.00 61.09 84 ALA A O 1
ATOM 707 N N . ALA A 1 85 ? 8.422 -8.507 -8.377 1.00 58.03 85 ALA A N 1
ATOM 708 C CA . ALA A 1 85 ? 7.329 -8.528 -9.353 1.00 58.03 85 ALA A CA 1
ATOM 709 C C . ALA A 1 85 ? 7.724 -9.024 -10.761 1.00 58.03 85 ALA A C 1
ATOM 711 O O . ALA A 1 85 ? 6.855 -9.165 -11.620 1.00 58.03 85 ALA A O 1
ATOM 712 N N . LEU A 1 86 ? 9.015 -9.262 -11.027 1.00 60.81 86 LEU A N 1
ATOM 713 C CA . LEU A 1 86 ? 9.528 -9.655 -12.348 1.00 60.81 86 LEU A CA 1
ATOM 714 C C . LEU A 1 86 ? 10.553 -10.797 -12.237 1.00 60.81 86 LEU A C 1
ATOM 716 O O . LEU A 1 86 ? 11.754 -10.561 -12.398 1.00 60.81 86 LEU A O 1
ATOM 720 N N . PRO A 1 87 ? 10.121 -12.047 -11.991 1.00 50.28 87 PRO A N 1
ATOM 721 C CA . PRO A 1 87 ? 11.028 -13.187 -12.021 1.00 50.28 87 PRO A CA 1
ATOM 722 C C . PRO A 1 87 ? 11.531 -13.399 -13.460 1.00 50.28 87 PRO A C 1
ATOM 724 O O . PRO A 1 87 ? 10.801 -13.895 -14.314 1.00 50.28 87 PRO A O 1
ATOM 727 N N . GLY A 1 88 ? 12.769 -12.983 -13.748 1.00 49.47 88 GLY A N 1
ATOM 728 C CA . GLY A 1 88 ? 13.457 -13.266 -15.019 1.00 49.47 88 GLY A CA 1
ATOM 729 C C . GLY A 1 88 ? 13.960 -12.058 -15.814 1.00 49.47 88 GLY A C 1
ATOM 730 O O . GLY A 1 88 ? 14.728 -12.246 -16.754 1.00 49.47 88 GLY A O 1
ATOM 731 N N . ILE A 1 89 ? 13.612 -10.822 -15.439 1.00 51.38 89 ILE A N 1
ATOM 732 C CA . ILE A 1 89 ? 14.223 -9.623 -16.038 1.00 51.38 89 ILE A CA 1
ATOM 733 C C . ILE A 1 89 ? 15.435 -9.219 -15.191 1.00 51.38 89 ILE A C 1
ATOM 735 O O . ILE A 1 89 ? 15.360 -8.350 -14.325 1.00 51.38 89 ILE A O 1
ATOM 739 N N . VAL A 1 90 ? 16.586 -9.841 -15.461 1.00 45.69 90 VAL A N 1
ATOM 740 C CA . VAL A 1 90 ? 17.889 -9.226 -15.162 1.00 45.69 90 VAL A CA 1
ATOM 741 C C . VAL A 1 90 ? 18.155 -8.243 -16.299 1.00 45.69 90 VAL A C 1
ATOM 743 O O . VAL A 1 90 ? 18.861 -8.545 -17.255 1.00 45.69 90 VAL A O 1
ATOM 746 N N . ALA A 1 91 ? 17.472 -7.099 -16.277 1.00 45.84 91 ALA A N 1
ATOM 747 C CA . ALA A 1 91 ? 17.731 -6.063 -17.263 1.00 45.84 91 ALA A CA 1
ATOM 748 C C . ALA A 1 91 ? 19.053 -5.381 -16.922 1.00 45.84 91 ALA A C 1
ATOM 750 O O . ALA A 1 91 ? 19.173 -4.760 -15.863 1.00 45.84 91 ALA A O 1
ATOM 751 N N . ASP A 1 92 ? 20.011 -5.491 -17.840 1.00 45.47 92 ASP A N 1
ATOM 752 C CA . ASP A 1 92 ? 21.177 -4.620 -17.904 1.00 45.47 92 ASP A CA 1
ATOM 753 C C . ASP A 1 92 ? 20.727 -3.161 -17.695 1.00 45.47 92 ASP A C 1
ATOM 755 O O . ASP A 1 92 ? 19.776 -2.686 -18.333 1.00 45.47 92 ASP A O 1
ATOM 759 N N . SER A 1 93 ? 21.376 -2.473 -16.753 1.00 49.25 93 SER A N 1
ATOM 760 C CA . SER A 1 93 ? 21.007 -1.142 -16.252 1.00 49.25 93 SER A CA 1
ATOM 761 C C . SER A 1 93 ? 20.995 -0.064 -17.343 1.00 49.25 93 SER A C 1
ATOM 763 O O . SER A 1 93 ? 20.441 1.013 -17.133 1.00 49.25 93 SER A O 1
ATOM 765 N N . SER A 1 94 ? 21.543 -0.375 -18.520 1.00 52.19 94 SER A N 1
ATOM 766 C CA . SER A 1 94 ? 21.569 0.450 -19.728 1.00 52.19 94 SER A CA 1
ATOM 767 C C . SER A 1 94 ? 20.232 0.528 -20.494 1.00 52.19 94 SER A C 1
ATOM 769 O O . SER A 1 94 ? 20.039 1.448 -21.287 1.00 52.19 94 SER A O 1
ATOM 771 N N . SER A 1 95 ? 19.294 -0.407 -20.275 1.00 47.59 95 SER A N 1
ATOM 772 C CA . SER A 1 95 ? 18.126 -0.621 -21.160 1.00 47.59 95 SER A CA 1
ATOM 773 C C . SER A 1 95 ? 16.750 -0.379 -20.516 1.00 47.59 95 SER A C 1
ATOM 775 O O . SER A 1 95 ? 15.725 -0.372 -21.208 1.00 47.59 95 SER A O 1
ATOM 777 N N . VAL A 1 96 ? 16.709 -0.137 -19.200 1.00 54.75 96 VAL A N 1
ATOM 778 C CA . VAL A 1 96 ? 15.476 0.049 -18.416 1.00 54.75 96 VAL A CA 1
ATOM 779 C C . VAL A 1 96 ? 15.519 1.371 -17.659 1.00 54.75 96 VAL A C 1
ATOM 781 O O . VAL A 1 96 ? 16.211 1.509 -16.650 1.00 54.75 96 VAL A O 1
ATOM 784 N N . GLY A 1 97 ? 14.722 2.339 -18.115 1.00 53.88 97 GLY A N 1
ATOM 785 C CA . GLY A 1 97 ? 14.404 3.517 -17.317 1.00 53.88 97 GLY A CA 1
ATOM 786 C C . GLY A 1 97 ? 13.522 3.105 -16.138 1.00 53.88 97 GLY A C 1
ATOM 787 O O . GLY A 1 97 ? 12.553 2.368 -16.291 1.00 53.88 97 GLY A O 1
ATOM 788 N N . THR A 1 98 ? 13.863 3.520 -14.921 1.00 52.91 98 THR A N 1
ATOM 789 C CA . THR A 1 98 ? 13.025 3.238 -13.743 1.00 52.91 98 THR A CA 1
ATOM 790 C C . THR A 1 98 ? 12.113 4.436 -13.507 1.00 52.91 98 THR A C 1
ATOM 792 O O . THR A 1 98 ? 12.458 5.354 -12.774 1.00 52.91 98 THR A O 1
ATOM 795 N N . GLY A 1 99 ? 10.971 4.461 -14.193 1.00 51.84 99 GLY A N 1
ATOM 796 C CA . GLY A 1 99 ? 9.922 5.460 -13.989 1.00 51.84 99 GLY A CA 1
ATOM 797 C C . GLY A 1 99 ? 8.870 4.934 -13.021 1.00 51.84 99 GLY A C 1
ATOM 798 O O . GLY A 1 99 ? 7.929 4.272 -13.441 1.00 51.84 99 GLY A O 1
ATOM 799 N N . VAL A 1 100 ? 9.015 5.205 -11.726 1.00 54.09 100 VAL A N 1
ATOM 800 C CA . VAL A 1 100 ? 8.046 4.744 -10.725 1.00 54.09 100 VAL A CA 1
ATOM 801 C C . VAL A 1 100 ? 6.904 5.754 -10.603 1.00 54.09 100 VAL A C 1
ATOM 803 O O . VAL A 1 100 ? 7.113 6.865 -10.126 1.00 54.09 100 VAL A O 1
ATOM 806 N N . LEU A 1 101 ? 5.695 5.379 -11.032 1.00 49.00 101 LEU A N 1
ATOM 807 C CA . LEU A 1 101 ? 4.487 6.190 -10.855 1.00 49.00 101 LEU A CA 1
ATOM 808 C C . LEU A 1 101 ? 3.650 5.634 -9.701 1.00 49.00 101 LEU A C 1
ATOM 810 O O . LEU A 1 101 ? 2.857 4.711 -9.883 1.00 49.00 101 LEU A O 1
ATOM 814 N N . LEU A 1 102 ? 3.822 6.232 -8.524 1.00 52.75 102 LEU A N 1
ATOM 815 C CA . LEU A 1 102 ? 2.966 6.002 -7.369 1.00 52.75 102 LEU A CA 1
ATOM 816 C C . LEU A 1 102 ? 1.618 6.704 -7.593 1.00 52.75 102 LEU A C 1
ATOM 818 O O . LEU A 1 102 ? 1.573 7.925 -7.733 1.00 52.75 102 LEU A O 1
ATOM 822 N N . VAL A 1 103 ? 0.518 5.954 -7.599 1.00 48.97 103 VAL A N 1
ATOM 823 C CA . VAL A 1 103 ? -0.830 6.533 -7.547 1.00 48.97 103 VAL A CA 1
ATOM 824 C C . VAL A 1 103 ? -1.304 6.459 -6.097 1.00 48.97 103 VAL A C 1
ATOM 826 O O . VAL A 1 103 ? -1.939 5.492 -5.690 1.00 48.97 103 VAL A O 1
ATOM 829 N N . CYS A 1 104 ? -0.962 7.470 -5.295 1.00 44.31 104 CYS A N 1
ATOM 830 C CA . CYS A 1 104 ? -1.639 7.683 -4.014 1.00 44.31 104 CYS A CA 1
ATOM 831 C C . CYS A 1 104 ? -3.084 8.110 -4.301 1.00 44.31 104 CYS A C 1
ATOM 833 O O . CYS A 1 104 ? -3.304 9.146 -4.926 1.00 44.31 104 CYS A O 1
ATOM 835 N N . GLY A 1 105 ? -4.055 7.309 -3.866 1.00 44.69 105 GLY A N 1
ATOM 836 C CA . GLY A 1 105 ? -5.481 7.652 -3.834 1.00 44.69 105 GLY A CA 1
ATOM 837 C C . GLY A 1 105 ? -6.059 7.478 -2.440 1.00 44.69 105 GLY A C 1
ATOM 838 O O . GLY A 1 105 ? -5.373 6.846 -1.607 1.00 44.69 105 GLY A O 1
#

Sequence (105 aa):
MYHYFNDPVFGFGHVRIQSWAPFNIFICLNGRHWLERQLQKQGIDYVKDGNCFVRIEDIAAAQVLLHEQLKTDWAKLLNGLRWAALPGIVADSSSVGTGVLLVCG

Radius of gyration: 15.66 Å; chains: 1; bounding box: 40×23×41 Å